Protein AF-A0A399JE30-F1 (afdb_monomer_lite)

InterPro domains:
  IPR054228 Protein of unknown function DUF6953 [PF22266] (21-94)

Secondary structure (DSSP, 8-state):
---------------BTB---HHHHHHHHHHHHHHHTTS-EEHHHHHHHHHHHT-GGGEEE-TTS-EEE-HHHHHHHHHHS-TTPEEETTTTEEEPPPHHHHHHHHHHHHHHHHHHHHHHHHT-----

Sequence (128 aa):
MNDENAEPLSPAEPVPGREDTADDVAAWLVERIQRVTPHAFYAKTAVREVEEDFGEDFIVADRNDHASLRPDVLAAFAELKPAEIRWNTRSKSWWLPTPEQLEAFREADERKASKKRAHVAARGEPTA

Organism: NCBI:txid2676122

Structure (mmCIF, N/CA/C/O backbone):
data_AF-A0A399JE30-F1
#
_entry.id   AF-A0A399JE30-F1
#
loop_
_atom_site.group_PDB
_atom_site.id
_atom_site.type_symbol
_atom_site.label_atom_id
_atom_site.label_alt_id
_atom_site.label_comp_id
_atom_site.label_asym_id
_atom_site.label_entity_id
_atom_site.label_seq_id
_atom_site.pdbx_PDB_ins_code
_atom_site.Cartn_x
_atom_site.Cartn_y
_atom_site.Cartn_z
_atom_site.occupancy
_atom_site.B_iso_or_equiv
_atom_site.auth_seq_id
_atom_site.auth_comp_id
_atom_site.auth_asym_id
_atom_site.auth_atom_id
_atom_site.pdbx_PDB_model_num
ATOM 1 N N . MET A 1 1 ? 7.588 36.216 23.454 1.00 42.44 1 MET A N 1
ATOM 2 C CA . MET A 1 1 ? 6.233 35.818 23.032 1.00 42.44 1 MET A CA 1
ATOM 3 C C . MET A 1 1 ? 6.402 34.555 22.214 1.00 42.44 1 MET A C 1
ATOM 5 O O . MET A 1 1 ? 7.101 34.610 21.214 1.00 42.44 1 MET A O 1
ATOM 9 N N . ASN A 1 2 ? 5.939 33.430 22.754 1.00 44.53 2 ASN A N 1
ATOM 10 C CA . ASN A 1 2 ? 6.200 32.090 22.236 1.00 44.53 2 ASN A CA 1
ATOM 11 C C . ASN A 1 2 ? 5.309 31.750 21.039 1.00 44.53 2 ASN A C 1
ATOM 13 O O . ASN A 1 2 ? 4.137 32.116 21.026 1.00 44.53 2 ASN A O 1
ATOM 17 N N . ASP A 1 3 ? 5.920 30.975 20.146 1.00 41.22 3 ASP A N 1
ATOM 18 C CA . ASP A 1 3 ? 5.340 29.986 19.243 1.00 41.22 3 ASP A CA 1
ATOM 19 C C . ASP A 1 3 ? 4.308 30.457 18.212 1.00 41.22 3 ASP A C 1
ATOM 21 O O . ASP A 1 3 ? 3.096 30.390 18.404 1.00 41.22 3 ASP A O 1
ATOM 25 N N . GLU A 1 4 ? 4.844 30.772 17.029 1.00 54.19 4 GLU A N 1
ATOM 26 C CA . GLU A 1 4 ? 4.341 30.287 15.738 1.00 54.19 4 GLU A CA 1
ATOM 27 C C . GLU A 1 4 ? 4.079 28.769 15.804 1.00 54.19 4 GLU A C 1
ATOM 29 O O . GLU A 1 4 ? 4.856 27.941 15.331 1.00 54.19 4 GLU A O 1
ATOM 34 N N . ASN A 1 5 ? 2.967 28.387 16.429 1.00 47.16 5 ASN A N 1
ATOM 35 C CA . ASN A 1 5 ? 2.407 27.053 16.306 1.00 47.16 5 ASN A CA 1
ATOM 36 C C . ASN A 1 5 ? 1.726 26.990 14.936 1.00 47.16 5 ASN A C 1
ATOM 38 O O . ASN A 1 5 ? 0.527 27.222 14.805 1.00 47.16 5 ASN A O 1
ATOM 42 N N . ALA A 1 6 ? 2.540 26.781 13.899 1.00 49.47 6 ALA A N 1
ATOM 43 C CA . ALA A 1 6 ? 2.052 26.351 12.602 1.00 49.47 6 ALA A CA 1
ATOM 44 C C . ALA A 1 6 ? 1.161 25.130 12.843 1.00 49.47 6 ALA A C 1
ATOM 46 O O . ALA A 1 6 ? 1.612 24.146 13.435 1.00 49.47 6 ALA A O 1
ATOM 47 N N . GLU A 1 7 ? -0.103 25.259 12.447 1.00 48.50 7 GLU A N 1
ATOM 48 C CA . GLU A 1 7 ? -1.128 24.226 12.528 1.00 48.50 7 GLU A CA 1
ATOM 49 C C . GLU A 1 7 ? -0.507 22.858 12.209 1.00 48.50 7 GLU A C 1
ATOM 51 O O . GLU A 1 7 ? 0.061 22.689 11.121 1.00 48.50 7 GLU A O 1
ATOM 56 N N . PRO A 1 8 ? -0.545 21.875 13.129 1.00 44.44 8 PRO A N 1
ATOM 57 C CA . PRO A 1 8 ? -0.183 20.527 12.748 1.00 44.44 8 PRO A CA 1
ATOM 58 C C . PRO A 1 8 ? -1.203 20.119 11.694 1.00 44.44 8 PRO A C 1
ATOM 60 O O . PRO A 1 8 ? -2.391 20.051 11.990 1.00 44.44 8 PRO A O 1
ATOM 63 N N . LEU A 1 9 ? -0.739 19.922 10.459 1.00 42.19 9 LEU A N 1
ATOM 64 C CA . LEU A 1 9 ? -1.518 19.383 9.351 1.00 42.19 9 LEU A CA 1
ATOM 65 C C . LEU A 1 9 ? -2.325 18.194 9.878 1.00 42.19 9 LEU A C 1
ATOM 67 O O . LEU A 1 9 ? -1.756 17.117 10.071 1.00 42.19 9 LEU A O 1
ATOM 71 N N . SER A 1 10 ? -3.615 18.409 10.154 1.00 41.97 10 SER A N 1
ATOM 72 C CA . SER A 1 10 ? -4.527 17.357 10.580 1.00 41.97 10 SER A CA 1
ATOM 73 C C . SER A 1 10 ? -4.403 16.236 9.551 1.00 41.97 10 SER A C 1
ATOM 75 O O . SER A 1 10 ? -4.639 16.480 8.360 1.00 41.97 10 SER A O 1
ATOM 77 N N . PRO A 1 11 ? -3.944 15.033 9.936 1.00 46.31 11 PRO A N 1
ATOM 78 C CA . PRO A 1 11 ? -3.972 13.901 9.032 1.00 46.31 11 PRO A CA 1
ATOM 79 C C . PRO A 1 11 ? -5.447 13.650 8.734 1.00 46.31 11 PRO A C 1
ATOM 81 O O . PRO A 1 11 ? -6.160 13.259 9.643 1.00 46.31 11 PRO A O 1
ATOM 84 N N . ALA A 1 12 ? -5.870 14.002 7.512 1.00 46.66 12 ALA A N 1
ATOM 85 C CA . ALA A 1 12 ? -7.170 13.736 6.896 1.00 46.66 12 ALA A CA 1
ATOM 86 C C . ALA A 1 12 ? -8.200 13.165 7.880 1.00 46.66 12 ALA A C 1
ATOM 88 O O . ALA A 1 12 ? -8.236 11.957 8.082 1.00 46.66 12 ALA A O 1
ATOM 89 N N . GLU A 1 13 ? -8.979 14.039 8.524 1.00 41.69 13 GLU A N 1
ATOM 90 C CA . GLU A 1 13 ? -10.074 13.582 9.376 1.00 41.69 13 GLU A CA 1
ATOM 91 C C . GLU A 1 13 ? -10.992 12.690 8.520 1.00 41.69 13 GLU A C 1
ATOM 93 O O . GLU A 1 13 ? -11.467 13.164 7.477 1.00 41.69 13 GLU A O 1
ATOM 98 N N . PRO A 1 14 ? -11.219 11.417 8.894 1.00 49.81 14 PRO A N 1
ATOM 99 C CA . PRO A 1 14 ? -12.218 10.596 8.227 1.00 49.81 14 PRO A CA 1
ATOM 100 C C . PRO A 1 14 ? -13.557 11.305 8.386 1.00 49.81 14 PRO A C 1
ATOM 102 O O . PRO A 1 14 ? -13.945 11.678 9.489 1.00 49.81 14 PRO A O 1
ATOM 105 N N . VAL A 1 15 ? -14.244 11.567 7.280 1.00 48.31 15 VAL A N 1
ATOM 106 C CA . VAL A 1 15 ? -15.586 12.157 7.290 1.00 48.31 15 VAL A CA 1
ATOM 107 C C . VAL A 1 15 ? -16.576 11.072 7.726 1.00 48.31 15 VAL A C 1
ATOM 109 O O . VAL A 1 15 ? -16.896 10.208 6.911 1.00 48.31 15 VAL A O 1
ATOM 112 N N . PRO A 1 16 ? -17.099 11.079 8.970 1.00 41.41 16 PRO A N 1
ATOM 113 C CA . PRO A 1 16 ? -17.964 10.001 9.424 1.00 41.41 16 PRO A CA 1
ATOM 114 C C . PRO A 1 16 ? -19.345 10.159 8.776 1.00 41.41 16 PRO A C 1
ATOM 116 O O . PRO A 1 16 ? -20.016 11.177 8.962 1.00 41.41 16 PRO A O 1
ATOM 119 N N . GLY A 1 17 ? -19.773 9.156 8.003 1.00 45.19 17 GLY A N 1
ATOM 120 C CA . GLY A 1 17 ? -21.112 9.102 7.401 1.00 45.19 17 GLY A CA 1
ATOM 121 C C . GLY A 1 17 ? -21.171 8.810 5.900 1.00 45.19 17 GLY A C 1
ATOM 122 O O . GLY A 1 17 ? -22.261 8.869 5.328 1.00 45.19 17 GLY A O 1
ATOM 123 N N . ARG A 1 18 ? -20.046 8.499 5.246 1.00 53.34 18 ARG A N 1
ATOM 124 C CA . ARG A 1 18 ? -20.083 7.777 3.968 1.00 53.34 18 ARG A CA 1
ATOM 125 C C . ARG A 1 18 ? -20.239 6.293 4.271 1.00 53.34 18 ARG A C 1
ATOM 127 O O . ARG A 1 18 ? -19.733 5.811 5.271 1.00 53.34 18 ARG A O 1
ATOM 134 N N . GLU A 1 19 ? -20.996 5.580 3.450 1.00 57.75 19 GLU A N 1
ATOM 135 C CA . GLU A 1 19 ? -20.942 4.123 3.463 1.00 57.75 19 GLU A CA 1
ATOM 136 C C . GLU A 1 19 ? -19.545 3.752 2.970 1.00 57.75 19 GLU A C 1
ATOM 138 O O . GLU A 1 19 ? -19.294 3.754 1.764 1.00 57.75 19 GLU A O 1
ATOM 143 N N . ASP A 1 20 ? -18.609 3.565 3.897 1.00 70.56 20 ASP A N 1
ATOM 144 C CA . ASP A 1 20 ? -17.250 3.189 3.552 1.00 70.56 20 ASP A CA 1
ATOM 145 C C . ASP A 1 20 ? -17.318 1.867 2.788 1.00 70.56 20 ASP A C 1
ATOM 147 O O . ASP A 1 20 ? -17.990 0.912 3.183 1.00 70.56 20 ASP A O 1
ATOM 151 N N . THR A 1 21 ? -16.701 1.832 1.614 1.00 85.12 21 THR A N 1
ATOM 152 C CA . THR A 1 21 ? -16.685 0.645 0.758 1.00 85.12 21 THR A CA 1
ATOM 153 C C . THR A 1 21 ? -15.257 0.168 0.593 1.00 85.12 21 THR A C 1
ATOM 155 O O . THR A 1 21 ? -14.301 0.894 0.853 1.00 85.12 21 THR A O 1
ATOM 158 N N . ALA A 1 22 ? -15.093 -1.063 0.107 1.00 86.25 22 ALA A N 1
ATOM 159 C CA . ALA A 1 22 ? -13.768 -1.603 -0.177 1.00 86.25 22 ALA A CA 1
ATOM 160 C C . ALA A 1 22 ? -12.949 -0.724 -1.147 1.00 86.25 22 ALA A C 1
ATOM 162 O O . ALA A 1 22 ? -11.722 -0.722 -1.068 1.00 86.25 22 ALA A O 1
ATOM 163 N N . ASP A 1 23 ? -13.626 0.020 -2.029 1.00 85.25 23 ASP A N 1
ATOM 164 C CA . ASP A 1 23 ? -13.017 0.990 -2.942 1.00 85.25 23 ASP A CA 1
ATOM 165 C C . ASP A 1 23 ? -12.490 2.231 -2.205 1.00 85.25 23 ASP A C 1
ATOM 167 O O . ASP A 1 23 ? -11.366 2.657 -2.456 1.00 85.25 23 ASP A O 1
ATOM 171 N N . ASP A 1 24 ? -13.242 2.743 -1.224 1.00 85.69 24 ASP A N 1
ATOM 172 C CA . ASP A 1 24 ? -12.839 3.901 -0.415 1.00 85.69 24 ASP A CA 1
ATOM 173 C C . ASP A 1 24 ? -11.596 3.578 0.430 1.00 85.69 24 ASP A C 1
ATOM 175 O O . ASP A 1 24 ? -10.577 4.264 0.343 1.00 85.69 24 ASP A O 1
ATOM 179 N N . VAL A 1 25 ? -11.603 2.424 1.112 1.00 88.25 25 VAL A N 1
ATOM 180 C CA . VAL A 1 25 ? -10.436 1.925 1.862 1.00 88.25 25 VAL A CA 1
ATOM 181 C C . VAL A 1 25 ? -9.228 1.725 0.938 1.00 88.25 25 VAL A C 1
ATOM 183 O O . VAL A 1 25 ? -8.086 2.006 1.312 1.00 88.25 25 VAL A O 1
ATOM 186 N N . ALA A 1 26 ? -9.451 1.243 -0.287 1.00 89.31 26 ALA A N 1
ATOM 187 C CA . ALA A 1 26 ? -8.392 1.062 -1.272 1.00 89.31 26 ALA A CA 1
ATOM 188 C C . ALA A 1 26 ? -7.809 2.396 -1.766 1.00 89.31 26 ALA A C 1
ATOM 190 O O . ALA A 1 26 ? -6.582 2.522 -1.858 1.00 89.31 26 ALA A O 1
ATOM 191 N N . ALA A 1 27 ? -8.652 3.389 -2.050 1.00 87.50 27 ALA A N 1
ATOM 192 C CA . ALA A 1 27 ? -8.232 4.738 -2.418 1.00 87.50 27 ALA A CA 1
ATOM 193 C C . ALA A 1 27 ? -7.441 5.396 -1.278 1.00 87.50 27 ALA A C 1
ATOM 195 O O . ALA A 1 27 ? -6.316 5.862 -1.491 1.00 87.50 27 ALA A O 1
ATOM 196 N N . TRP A 1 28 ? -7.963 5.316 -0.053 1.00 89.25 28 TRP A N 1
ATOM 197 C CA . TRP A 1 28 ? -7.284 5.779 1.151 1.00 89.25 28 TRP A CA 1
ATOM 198 C C . TRP A 1 28 ? -5.915 5.110 1.317 1.00 89.25 28 TRP A C 1
ATOM 200 O O . TRP A 1 28 ? -4.921 5.790 1.573 1.00 89.25 28 TRP A O 1
ATOM 210 N N . LEU A 1 29 ? -5.811 3.795 1.085 1.00 88.81 29 LEU A N 1
ATOM 211 C CA . LEU A 1 29 ? -4.550 3.058 1.194 1.00 88.81 29 LEU A CA 1
ATOM 212 C C . LEU A 1 29 ? -3.501 3.573 0.196 1.00 88.81 29 LEU A C 1
ATOM 214 O O . LEU A 1 29 ? -2.329 3.736 0.547 1.00 88.81 29 LEU A O 1
ATOM 218 N N . VAL A 1 30 ? -3.913 3.863 -1.041 1.00 88.06 30 VAL A N 1
ATOM 219 C CA . VAL A 1 30 ? -3.048 4.457 -2.071 1.00 88.06 30 VAL A CA 1
ATOM 220 C C . VAL A 1 30 ? -2.569 5.848 -1.650 1.00 88.06 30 VAL A C 1
ATOM 222 O O . VAL A 1 30 ? -1.372 6.139 -1.738 1.00 88.06 30 VAL A O 1
ATOM 225 N N . GLU A 1 31 ? -3.462 6.711 -1.169 1.00 87.38 31 GLU A N 1
ATOM 226 C CA . GLU A 1 31 ? -3.097 8.040 -0.667 1.00 87.38 31 GLU A CA 1
ATOM 227 C C . GLU A 1 31 ? -2.167 7.960 0.547 1.00 87.38 31 GLU A C 1
ATOM 229 O O . GLU A 1 31 ? -1.175 8.691 0.632 1.00 87.38 31 GLU A O 1
ATOM 234 N N . ARG A 1 32 ? -2.433 7.030 1.467 1.00 86.88 32 ARG A N 1
ATOM 235 C CA . ARG A 1 32 ? -1.637 6.825 2.677 1.00 86.88 32 ARG A CA 1
ATOM 236 C C . ARG A 1 32 ? -0.208 6.417 2.342 1.00 86.88 32 ARG A C 1
ATOM 238 O O . ARG A 1 32 ? 0.730 7.015 2.869 1.00 86.88 32 ARG A O 1
ATOM 245 N N . ILE A 1 33 ? -0.030 5.468 1.419 1.00 86.94 33 ILE A N 1
ATOM 246 C CA . ILE A 1 33 ? 1.293 5.032 0.938 1.00 86.94 33 ILE A CA 1
ATOM 247 C C . ILE A 1 33 ? 2.052 6.202 0.298 1.00 86.94 33 ILE A C 1
ATOM 249 O O . ILE A 1 33 ? 3.243 6.384 0.556 1.00 86.94 33 ILE A O 1
ATOM 253 N N . GLN A 1 34 ? 1.373 7.025 -0.503 1.00 83.75 34 GLN A N 1
ATOM 254 C CA . GLN A 1 34 ? 1.989 8.202 -1.118 1.00 83.75 34 GLN A CA 1
ATOM 255 C C . GLN A 1 34 ? 2.434 9.225 -0.064 1.00 83.75 34 GLN A C 1
ATOM 257 O O . GLN A 1 34 ? 3.548 9.735 -0.155 1.00 83.75 34 GLN A O 1
ATOM 262 N N . ARG A 1 35 ? 1.632 9.462 0.982 1.00 83.50 35 ARG A N 1
ATOM 263 C CA . ARG A 1 35 ? 1.959 10.407 2.065 1.00 83.50 35 ARG A CA 1
ATOM 264 C C . ARG A 1 35 ? 3.161 9.993 2.912 1.00 83.50 35 ARG A C 1
ATOM 266 O O . ARG A 1 35 ? 3.900 10.864 3.355 1.00 83.50 35 ARG A O 1
ATOM 273 N N . VAL A 1 36 ? 3.365 8.696 3.152 1.00 81.94 36 VAL A N 1
ATOM 274 C CA . VAL A 1 36 ? 4.495 8.217 3.977 1.00 81.94 36 VAL A CA 1
ATOM 275 C C . VAL A 1 36 ? 5.810 8.092 3.200 1.00 81.94 36 VAL A C 1
ATOM 277 O O . VAL A 1 36 ? 6.856 7.823 3.795 1.00 81.94 36 VAL A O 1
ATOM 280 N N . THR A 1 37 ? 5.784 8.312 1.883 1.00 69.50 37 THR A N 1
ATOM 281 C CA . THR A 1 37 ? 6.971 8.315 1.016 1.00 69.50 37 THR A CA 1
ATOM 282 C C . THR A 1 37 ? 8.035 9.275 1.564 1.00 69.50 37 THR A C 1
ATOM 284 O O . THR A 1 37 ? 7.700 10.393 1.956 1.00 69.50 37 THR A O 1
ATOM 287 N N . PRO A 1 38 ? 9.324 8.881 1.605 1.00 73.38 38 PRO A N 1
ATOM 288 C CA . PRO A 1 38 ? 9.941 7.680 1.016 1.00 73.38 38 PRO A CA 1
ATOM 289 C C . PRO A 1 38 ? 9.958 6.430 1.919 1.00 73.38 38 PRO A C 1
ATOM 291 O O . PRO A 1 38 ? 10.690 5.479 1.641 1.00 73.38 38 PRO A O 1
ATOM 294 N N . HIS A 1 39 ? 9.194 6.403 3.011 1.00 83.44 39 HIS A N 1
ATOM 295 C CA . HIS A 1 39 ? 9.204 5.283 3.950 1.00 83.44 39 HIS A CA 1
ATOM 296 C C . HIS A 1 39 ? 8.333 4.118 3.473 1.00 83.44 39 HIS A C 1
ATOM 298 O O . HIS A 1 39 ? 7.324 4.290 2.791 1.00 83.44 39 HIS A O 1
ATOM 304 N N . ALA A 1 40 ? 8.723 2.905 3.872 1.00 86.25 40 ALA A N 1
ATOM 305 C CA . ALA A 1 40 ? 7.925 1.715 3.625 1.00 86.25 40 ALA A CA 1
ATOM 306 C C . ALA A 1 40 ? 6.686 1.699 4.534 1.00 86.25 40 ALA A C 1
ATOM 308 O O . ALA A 1 40 ? 6.798 1.780 5.758 1.00 86.25 40 ALA A O 1
ATOM 309 N N . PHE A 1 41 ? 5.517 1.530 3.930 1.00 89.19 41 PHE A N 1
ATOM 310 C CA . PHE A 1 41 ? 4.240 1.375 4.603 1.00 89.19 41 PHE A CA 1
ATOM 311 C C . PHE A 1 41 ? 3.946 -0.103 4.865 1.00 89.19 41 PHE A C 1
ATOM 313 O O . PHE A 1 41 ? 3.778 -0.893 3.937 1.00 89.19 41 PHE A O 1
ATOM 320 N N . TYR A 1 42 ? 3.910 -0.517 6.127 1.00 89.50 42 TYR A N 1
ATOM 321 C CA . TYR A 1 42 ? 3.720 -1.922 6.487 1.00 89.50 42 TYR A CA 1
ATOM 322 C C . TYR A 1 42 ? 2.249 -2.329 6.424 1.00 89.50 42 TYR A C 1
ATOM 324 O O . TYR A 1 42 ? 1.385 -1.611 6.920 1.00 89.50 42 TYR A O 1
ATOM 332 N N . ALA A 1 43 ? 1.968 -3.537 5.928 1.00 87.88 43 ALA A N 1
ATOM 333 C CA . ALA A 1 43 ? 0.606 -4.072 5.909 1.00 87.88 43 ALA A CA 1
ATOM 334 C C . ALA A 1 43 ? -0.020 -4.176 7.301 1.00 87.88 43 ALA A C 1
ATOM 336 O O . ALA A 1 43 ? -1.208 -3.930 7.455 1.00 87.88 43 ALA A O 1
ATOM 337 N N . LYS A 1 44 ? 0.783 -4.459 8.332 1.00 88.56 44 LYS A N 1
ATOM 338 C CA . LYS A 1 44 ? 0.310 -4.456 9.722 1.00 88.56 44 LYS A CA 1
ATOM 339 C C . LYS A 1 44 ? -0.152 -3.065 10.176 1.00 88.56 44 LYS A C 1
ATOM 341 O O . LYS A 1 44 ? -1.123 -2.964 10.913 1.00 88.56 44 LYS A O 1
ATOM 346 N N . THR A 1 45 ? 0.540 -2.011 9.743 1.00 89.56 45 THR A N 1
ATOM 347 C CA . THR A 1 45 ? 0.134 -0.630 10.027 1.00 89.56 45 THR A CA 1
ATOM 348 C C . THR A 1 45 ? -1.152 -0.298 9.287 1.00 89.56 45 THR A C 1
ATOM 350 O O . THR A 1 45 ? -2.061 0.226 9.909 1.00 89.56 45 THR A O 1
ATOM 353 N N . ALA A 1 46 ? -1.255 -0.681 8.011 1.00 88.12 46 ALA A N 1
ATOM 354 C CA . ALA A 1 46 ? -2.471 -0.498 7.223 1.00 88.12 46 ALA A CA 1
ATOM 355 C C . ALA A 1 46 ? -3.692 -1.144 7.884 1.00 88.12 46 ALA A C 1
ATOM 357 O O . ALA A 1 46 ? -4.716 -0.500 8.021 1.00 88.12 46 ALA A O 1
ATOM 358 N N . VAL A 1 47 ? -3.562 -2.396 8.333 1.00 89.56 47 VAL A N 1
ATOM 359 C CA . VAL A 1 47 ? -4.631 -3.117 9.038 1.00 89.56 47 VAL A CA 1
ATOM 360 C C . VAL A 1 47 ? -5.071 -2.366 10.288 1.00 89.56 47 VAL A C 1
ATOM 362 O O . VAL A 1 47 ? -6.263 -2.188 10.483 1.00 89.56 47 VAL A O 1
ATOM 365 N N . ARG A 1 48 ? -4.119 -1.895 11.100 1.00 88.50 48 ARG A N 1
ATOM 366 C CA . ARG A 1 48 ? -4.435 -1.162 12.327 1.00 88.50 48 ARG A CA 1
ATOM 367 C C . ARG A 1 48 ? -5.120 0.172 12.035 1.00 88.50 48 ARG A C 1
ATOM 369 O O . ARG A 1 48 ? -6.131 0.465 12.641 1.00 88.50 48 ARG A O 1
ATOM 376 N N . GLU A 1 49 ? -4.598 0.955 11.094 1.00 88.88 49 GLU A N 1
ATOM 377 C CA . GLU A 1 49 ? -5.216 2.237 10.740 1.00 88.88 49 GLU A CA 1
ATOM 378 C C . GLU A 1 49 ? -6.603 2.042 10.122 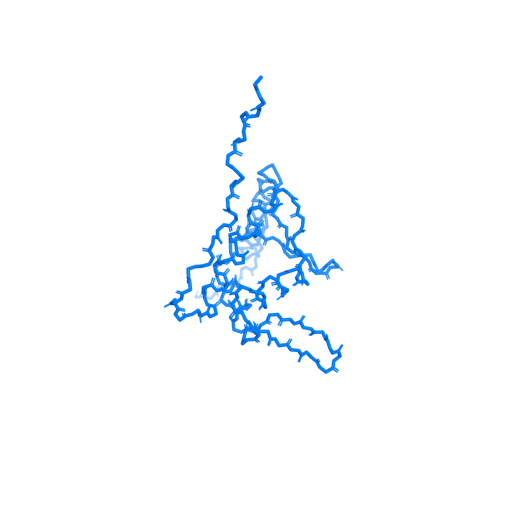1.00 88.88 49 GLU A C 1
ATOM 380 O O . GLU A 1 49 ? -7.513 2.783 10.456 1.00 88.88 49 GLU A O 1
ATOM 385 N N . VAL A 1 50 ? -6.797 1.017 9.286 1.00 87.44 50 VAL A N 1
ATOM 386 C CA . VAL A 1 50 ? -8.119 0.706 8.726 1.00 87.44 50 VAL A CA 1
ATOM 387 C C . VAL A 1 50 ? -9.093 0.254 9.812 1.00 87.44 50 VAL A C 1
ATOM 389 O O . VAL A 1 50 ? -10.240 0.677 9.806 1.00 87.44 50 VAL A O 1
ATOM 392 N N . GLU A 1 51 ? -8.641 -0.556 10.769 1.00 86.38 51 GLU A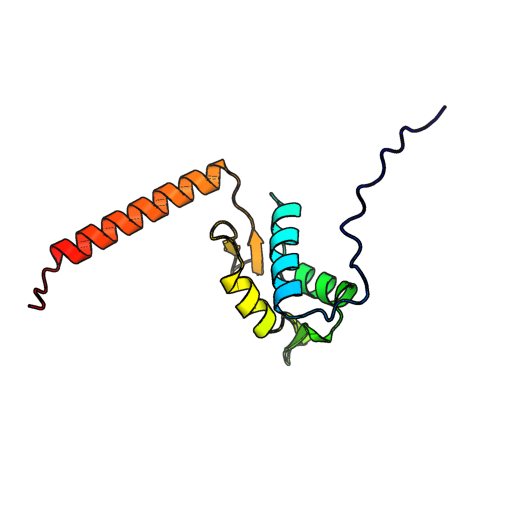 N 1
ATOM 393 C CA . GLU A 1 51 ? -9.440 -0.952 11.932 1.00 86.38 51 GLU A CA 1
ATOM 394 C C . GLU A 1 51 ? -9.832 0.254 12.805 1.00 86.38 51 GLU A C 1
ATOM 396 O O . GLU A 1 51 ? -10.971 0.329 13.256 1.00 86.38 51 GLU A O 1
ATOM 401 N N . GLU A 1 52 ? -8.914 1.203 13.019 1.00 85.12 52 GLU A N 1
ATOM 402 C CA . GLU A 1 52 ? -9.148 2.412 13.822 1.00 85.12 52 GLU A CA 1
ATOM 403 C C . GLU A 1 52 ? -10.051 3.442 13.114 1.00 85.12 52 GLU A C 1
ATOM 405 O O . GLU A 1 52 ? -10.825 4.125 13.782 1.00 85.12 52 GLU A O 1
ATOM 410 N N . ASP A 1 53 ? -9.950 3.560 11.787 1.00 83.75 53 ASP A N 1
ATOM 411 C CA . ASP A 1 53 ? -10.578 4.623 10.986 1.00 83.75 53 ASP A CA 1
ATOM 412 C C . ASP A 1 53 ? -11.900 4.177 10.333 1.00 83.75 53 ASP A C 1
ATOM 414 O O . ASP A 1 53 ? -12.916 4.860 10.448 1.00 83.75 53 ASP A O 1
ATOM 418 N N . PHE A 1 54 ? -11.907 2.989 9.717 1.00 82.75 54 PHE A N 1
ATOM 419 C CA . PHE A 1 54 ? -13.045 2.418 8.980 1.00 82.75 54 PHE A CA 1
ATOM 420 C C . PHE A 1 54 ? -13.758 1.293 9.743 1.00 82.75 54 PHE A C 1
ATOM 422 O O . PHE A 1 54 ? -14.902 0.950 9.442 1.00 82.75 54 PHE A O 1
ATOM 429 N N . GLY A 1 55 ? -13.086 0.693 10.725 1.00 82.81 55 GLY A N 1
ATOM 430 C CA . GLY A 1 55 ? -13.608 -0.406 11.527 1.00 82.81 55 GLY A CA 1
ATOM 431 C C . GLY A 1 55 ? -13.189 -1.799 11.053 1.00 82.81 55 GLY A C 1
ATOM 432 O O . GLY A 1 55 ? -12.612 -2.021 9.986 1.00 82.81 55 GLY A O 1
ATOM 433 N N . GLU A 1 56 ? -13.516 -2.782 11.888 1.00 83.19 56 GLU A N 1
ATOM 434 C CA . GLU A 1 56 ? -13.163 -4.194 11.709 1.00 83.19 56 GLU A CA 1
ATOM 435 C C . GLU A 1 56 ? -13.891 -4.895 10.541 1.00 83.19 56 GLU A C 1
ATOM 437 O O . GLU A 1 56 ? -13.479 -5.984 10.144 1.00 83.19 56 GLU A O 1
ATOM 442 N N . ASP A 1 57 ? -14.902 -4.272 9.914 1.00 84.94 57 ASP A N 1
ATOM 443 C CA . ASP A 1 57 ? -15.631 -4.855 8.767 1.00 84.94 57 ASP A CA 1
ATOM 444 C C . ASP A 1 57 ? -14.724 -5.100 7.548 1.00 84.94 57 ASP A C 1
ATOM 446 O O . ASP A 1 57 ? -14.952 -6.015 6.752 1.00 84.94 57 ASP A O 1
ATOM 450 N N . PHE A 1 58 ? -13.645 -4.320 7.427 1.00 85.12 58 PHE A N 1
ATOM 451 C CA . PHE A 1 58 ? -12.657 -4.420 6.348 1.00 85.12 58 PHE A CA 1
ATOM 452 C C . PHE A 1 58 ? -11.457 -5.302 6.691 1.00 85.12 58 PHE A C 1
ATOM 454 O O . PHE A 1 58 ? -10.548 -5.458 5.865 1.00 85.12 58 PHE A O 1
ATOM 461 N N . ILE A 1 59 ? -11.454 -5.909 7.878 1.00 88.38 59 ILE A N 1
ATOM 462 C CA . ILE A 1 59 ? -10.362 -6.731 8.386 1.00 88.38 59 ILE A CA 1
ATOM 463 C C . ILE A 1 59 ? -10.796 -8.197 8.433 1.00 88.38 59 ILE A C 1
ATOM 465 O O . ILE A 1 59 ? -11.884 -8.559 8.863 1.00 88.38 59 ILE A O 1
ATOM 469 N N . VAL A 1 60 ? -9.911 -9.078 7.980 1.00 86.19 60 VAL A N 1
ATOM 470 C CA . VAL A 1 60 ? -10.050 -10.527 8.104 1.00 86.19 60 VAL A CA 1
ATOM 471 C C . VAL A 1 60 ? -8.950 -11.023 9.017 1.00 86.19 60 VAL A C 1
ATOM 473 O O . VAL A 1 60 ? -7.764 -10.908 8.701 1.00 86.19 60 VAL A O 1
ATOM 476 N N . ALA A 1 61 ? -9.346 -11.617 10.136 1.00 83.56 61 ALA A N 1
ATOM 477 C CA . ALA A 1 61 ? -8.443 -12.409 10.949 1.00 83.56 61 ALA A CA 1
ATOM 478 C C . ALA A 1 61 ? -8.325 -13.821 10.359 1.00 83.56 61 ALA A C 1
ATOM 480 O O . ALA A 1 61 ? -9.322 -14.518 10.156 1.00 83.56 61 ALA A O 1
ATOM 481 N N . ASP A 1 62 ? -7.097 -14.257 10.079 1.00 79.69 62 ASP A N 1
ATOM 482 C CA . ASP A 1 62 ? -6.833 -15.672 9.820 1.00 79.69 62 ASP A CA 1
ATOM 483 C C . ASP A 1 62 ? -6.858 -16.485 11.131 1.00 79.69 62 ASP A C 1
ATOM 485 O O . ASP A 1 62 ? -6.735 -15.939 12.229 1.00 79.69 62 ASP A O 1
ATOM 489 N N . ARG A 1 63 ? -6.941 -17.819 11.029 1.00 74.12 63 ARG A N 1
ATOM 490 C CA . ARG A 1 63 ? -6.889 -18.746 12.178 1.00 74.12 63 ARG A CA 1
ATOM 491 C C . ARG A 1 63 ? -5.643 -18.5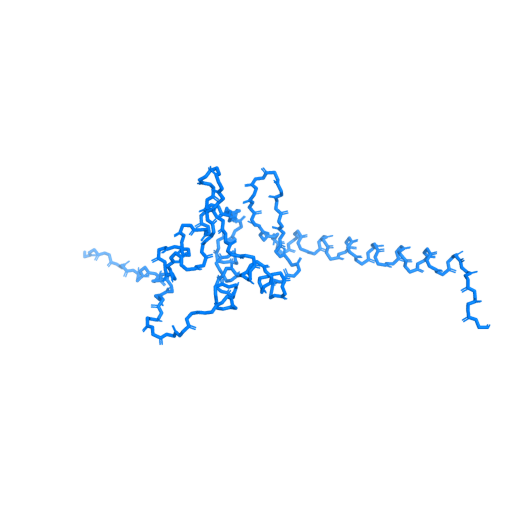97 13.058 1.00 74.12 63 ARG A C 1
ATOM 493 O O . ARG A 1 63 ? -5.657 -19.073 14.188 1.00 74.12 63 ARG A O 1
ATOM 500 N N . ASN A 1 64 ? -4.579 -17.972 12.556 1.00 74.38 64 ASN A N 1
ATOM 501 C CA . ASN A 1 64 ? -3.364 -17.671 13.314 1.00 74.38 64 ASN A CA 1
ATOM 502 C C . ASN A 1 64 ? -3.372 -16.275 13.981 1.00 74.38 64 ASN A C 1
ATOM 504 O O . ASN A 1 64 ? -2.300 -15.751 14.276 1.00 74.38 64 ASN A O 1
ATOM 508 N N . ASP A 1 65 ? -4.540 -15.645 14.152 1.00 70.44 65 ASP A N 1
ATOM 509 C CA . ASP A 1 65 ? -4.694 -14.286 14.712 1.00 70.44 65 ASP A CA 1
ATOM 510 C C . ASP A 1 65 ? -3.967 -13.199 13.889 1.00 70.44 65 ASP A C 1
ATOM 512 O O . ASP A 1 65 ? -3.665 -12.096 14.337 1.00 70.44 65 ASP A O 1
ATOM 516 N N . HIS A 1 66 ? -3.649 -13.509 12.632 1.00 78.38 66 HIS A N 1
ATOM 517 C CA . HIS A 1 66 ? -3.069 -12.541 11.715 1.00 78.38 66 HIS A CA 1
ATOM 518 C C . HIS A 1 66 ? -4.189 -11.765 11.033 1.00 78.38 66 HIS A C 1
ATOM 520 O O . HIS A 1 66 ? -4.754 -12.225 10.039 1.00 78.38 66 HIS A O 1
ATOM 526 N N . ALA A 1 67 ? -4.470 -10.574 11.555 1.00 84.44 67 ALA A N 1
ATOM 527 C CA . ALA A 1 67 ? -5.339 -9.602 10.913 1.00 84.44 67 ALA A CA 1
ATOM 528 C C . ALA A 1 67 ? -4.728 -9.125 9.582 1.00 84.44 67 ALA A C 1
ATOM 530 O O . ALA A 1 67 ? -3.537 -8.809 9.484 1.00 84.44 67 ALA A O 1
ATOM 531 N N . SER A 1 68 ? -5.538 -9.140 8.532 1.00 86.75 68 SER A N 1
ATOM 532 C CA . SER A 1 68 ? -5.196 -8.725 7.171 1.00 86.75 68 SER A CA 1
ATOM 533 C C . SER A 1 68 ? -6.373 -7.973 6.563 1.00 86.75 68 SER A C 1
ATOM 535 O O . SER A 1 68 ? -7.510 -8.180 6.965 1.00 86.75 68 SER A O 1
ATOM 537 N N . LEU A 1 69 ? -6.120 -7.114 5.577 1.00 87.25 69 LEU A N 1
ATOM 538 C CA . LEU A 1 69 ? -7.201 -6.446 4.852 1.00 87.25 69 LEU A CA 1
ATOM 539 C C . LEU A 1 69 ? -8.053 -7.473 4.100 1.00 87.25 69 LEU A C 1
ATOM 541 O O . LEU A 1 69 ? -7.532 -8.480 3.602 1.00 87.25 69 LEU A O 1
ATOM 545 N N . ARG A 1 70 ? -9.352 -7.195 3.986 1.00 89.25 70 ARG A N 1
ATOM 546 C CA . ARG A 1 70 ? -10.280 -8.013 3.208 1.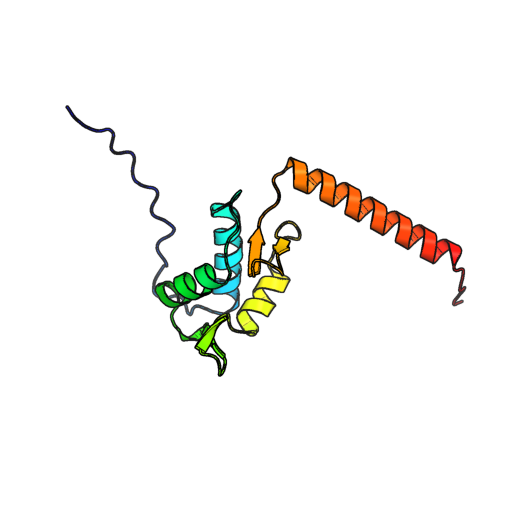00 89.25 70 ARG A CA 1
ATOM 547 C C . ARG A 1 70 ? -9.795 -8.212 1.772 1.00 89.25 70 ARG A C 1
ATOM 549 O O . ARG A 1 70 ? -9.222 -7.298 1.173 1.00 89.25 70 ARG A O 1
ATOM 556 N N . PRO A 1 71 ? -10.068 -9.386 1.181 1.00 87.81 71 PRO A N 1
ATOM 557 C CA . PRO A 1 71 ? -9.709 -9.651 -0.206 1.00 87.81 71 PRO A CA 1
ATOM 558 C C . PRO A 1 71 ? -10.378 -8.668 -1.178 1.00 87.81 71 PRO A C 1
ATOM 560 O O . PRO A 1 71 ? -9.738 -8.302 -2.157 1.00 87.81 71 PRO A O 1
ATOM 563 N N . ASP A 1 72 ? -11.596 -8.191 -0.891 1.00 89.12 72 ASP A N 1
ATOM 564 C CA . ASP A 1 72 ? -12.274 -7.150 -1.682 1.00 89.12 72 ASP A CA 1
ATOM 565 C C . ASP A 1 72 ? -11.474 -5.839 -1.721 1.00 89.12 72 ASP A C 1
ATOM 567 O O . ASP A 1 72 ? -11.242 -5.287 -2.793 1.00 89.12 72 ASP A O 1
ATOM 571 N N . VAL A 1 73 ? -10.977 -5.382 -0.565 1.00 89.88 73 VAL A N 1
ATOM 572 C CA . VAL A 1 73 ? -10.138 -4.175 -0.455 1.00 89.88 73 VAL A CA 1
ATOM 573 C C . VAL A 1 73 ? -8.836 -4.371 -1.219 1.00 89.88 73 VAL A C 1
ATOM 575 O O . VAL A 1 73 ? -8.402 -3.494 -1.955 1.00 89.88 73 VAL A O 1
ATOM 578 N N . LEU A 1 74 ? -8.203 -5.539 -1.081 1.00 88.06 74 LEU A N 1
ATOM 579 C CA . LEU A 1 74 ? -6.969 -5.850 -1.802 1.00 88.06 74 LEU A CA 1
ATOM 580 C C . LEU A 1 74 ? -7.183 -5.930 -3.318 1.00 88.06 74 LEU A C 1
ATOM 582 O O . LEU A 1 74 ? -6.274 -5.573 -4.068 1.00 88.06 74 LEU A O 1
ATOM 586 N N . ALA A 1 75 ? -8.351 -6.395 -3.766 1.00 88.69 75 ALA A N 1
ATOM 587 C CA . ALA A 1 75 ? -8.724 -6.431 -5.174 1.00 88.69 75 ALA A CA 1
ATOM 588 C C . ALA A 1 75 ? -8.940 -5.015 -5.723 1.00 88.69 75 ALA A C 1
ATOM 590 O O . ALA A 1 75 ? -8.299 -4.660 -6.712 1.00 88.69 75 ALA A O 1
ATOM 591 N N . ALA A 1 76 ? -9.737 -4.188 -5.039 1.00 89.69 76 ALA A N 1
ATOM 592 C CA . ALA A 1 76 ? -9.936 -2.783 -5.395 1.00 89.69 76 ALA A CA 1
ATOM 593 C C . ALA A 1 76 ? -8.605 -2.012 -5.383 1.00 89.69 76 ALA A C 1
ATOM 595 O O . ALA A 1 76 ? -8.255 -1.326 -6.340 1.00 89.69 76 ALA A O 1
ATOM 596 N N . PHE A 1 77 ? -7.773 -2.227 -4.363 1.00 87.69 77 PHE A N 1
ATOM 597 C CA . PHE A 1 77 ? -6.433 -1.651 -4.285 1.00 87.69 77 PHE A CA 1
ATOM 598 C C . PHE A 1 77 ? -5.535 -2.112 -5.431 1.00 87.69 77 PHE A C 1
ATOM 600 O O . PHE A 1 77 ? -4.752 -1.327 -5.955 1.00 87.69 77 PHE A O 1
ATOM 607 N N . ALA A 1 78 ? -5.602 -3.379 -5.840 1.00 86.19 78 ALA A N 1
ATOM 608 C CA . ALA A 1 78 ? -4.808 -3.865 -6.962 1.00 86.19 78 ALA A CA 1
ATOM 609 C C . ALA A 1 78 ? -5.196 -3.202 -8.294 1.00 86.19 78 ALA A C 1
ATOM 611 O O . ALA A 1 78 ? -4.320 -3.082 -9.153 1.00 86.19 78 ALA A O 1
ATOM 612 N N . GLU A 1 79 ? -6.453 -2.778 -8.439 1.00 85.75 79 GLU A N 1
ATOM 613 C CA . GLU A 1 79 ? -6.975 -2.060 -9.604 1.00 85.75 79 GLU A CA 1
ATOM 614 C C . GLU A 1 79 ? -6.661 -0.555 -9.552 1.00 85.75 79 GLU A C 1
ATOM 616 O O . GLU A 1 79 ? -6.222 0.014 -10.551 1.00 85.75 79 GLU A O 1
ATOM 621 N N . LEU A 1 80 ? -6.797 0.069 -8.377 1.00 85.62 80 LEU A N 1
ATOM 622 C CA . LEU A 1 80 ? -6.552 1.500 -8.165 1.00 85.62 80 LEU A CA 1
ATOM 623 C C . LEU A 1 80 ? -5.073 1.863 -8.013 1.00 85.62 80 LEU A C 1
ATOM 625 O O . LEU A 1 80 ? -4.686 3.005 -8.279 1.00 85.62 80 LEU A O 1
ATOM 629 N N . LYS A 1 81 ? -4.226 0.936 -7.546 1.00 84.50 81 LYS A N 1
ATOM 630 C CA . LYS A 1 81 ? -2.836 1.278 -7.233 1.00 84.50 81 LYS A CA 1
ATOM 631 C C . LYS A 1 81 ? -2.103 1.752 -8.496 1.00 84.50 81 LYS A C 1
ATOM 633 O O . LYS A 1 81 ? -2.089 1.056 -9.517 1.00 84.50 81 LYS A O 1
ATOM 638 N N . PRO A 1 82 ? -1.381 2.880 -8.426 1.00 79.00 82 PRO A N 1
ATOM 639 C CA . PRO A 1 82 ? -0.469 3.250 -9.492 1.00 79.00 82 PRO A CA 1
ATOM 640 C C . PRO A 1 82 ? 0.644 2.201 -9.612 1.00 79.00 82 PRO A C 1
ATOM 642 O O . PRO A 1 82 ? 1.109 1.635 -8.617 1.00 79.00 82 PRO A O 1
ATOM 645 N N . ALA A 1 83 ? 1.125 1.973 -10.839 1.00 76.44 83 ALA A N 1
ATOM 646 C CA . ALA A 1 83 ? 2.212 1.029 -11.146 1.00 76.44 83 ALA A CA 1
ATOM 647 C C . ALA A 1 83 ? 3.534 1.336 -10.405 1.00 76.44 83 ALA A C 1
ATOM 649 O O . ALA A 1 83 ? 4.463 0.524 -10.380 1.00 76.44 83 ALA A O 1
ATOM 650 N N . GLU A 1 84 ? 3.604 2.521 -9.809 1.00 81.88 84 GLU A N 1
ATOM 651 C CA . GLU A 1 84 ? 4.700 3.048 -9.012 1.00 81.88 84 GLU A CA 1
ATOM 652 C C . GLU A 1 84 ? 4.761 2.370 -7.640 1.00 81.88 84 GLU A C 1
ATOM 654 O O . GLU A 1 84 ? 5.851 2.044 -7.181 1.00 81.88 84 GLU A O 1
ATOM 659 N N . ILE A 1 85 ? 3.617 2.062 -7.013 1.00 86.00 85 ILE A N 1
ATOM 660 C CA . ILE A 1 85 ? 3.594 1.405 -5.702 1.00 86.00 85 ILE A CA 1
ATOM 661 C C . ILE A 1 85 ? 4.093 -0.033 -5.839 1.00 86.00 85 ILE A C 1
ATOM 663 O O . ILE A 1 85 ? 3.485 -0.895 -6.486 1.00 86.00 85 ILE A O 1
ATOM 667 N N . ARG A 1 86 ? 5.204 -0.321 -5.163 1.00 85.25 86 ARG A N 1
ATOM 668 C CA . ARG A 1 86 ? 5.815 -1.646 -5.141 1.00 85.25 86 ARG A CA 1
ATOM 669 C C . ARG A 1 86 ? 5.486 -2.360 -3.844 1.00 85.25 86 ARG A C 1
ATOM 671 O O . ARG A 1 86 ? 5.517 -1.790 -2.761 1.00 85.25 86 ARG A O 1
ATOM 678 N N . TRP A 1 87 ? 5.208 -3.652 -3.969 1.00 88.38 87 TRP A N 1
ATOM 679 C CA . TRP A 1 87 ? 5.034 -4.546 -2.832 1.00 88.38 87 TRP A CA 1
ATOM 680 C C . TRP A 1 87 ? 6.343 -5.268 -2.522 1.00 88.38 87 TRP A C 1
ATOM 682 O O . TRP A 1 87 ? 6.958 -5.870 -3.405 1.00 88.38 87 TRP A O 1
ATOM 692 N N . ASN A 1 88 ? 6.758 -5.228 -1.261 1.00 87.44 88 ASN A N 1
ATOM 693 C CA . ASN A 1 88 ? 7.878 -5.986 -0.733 1.00 87.44 88 ASN A CA 1
ATOM 694 C C . ASN A 1 88 ? 7.350 -7.226 -0.003 1.00 87.44 88 ASN A C 1
ATOM 696 O O . ASN A 1 88 ? 6.841 -7.143 1.113 1.00 87.44 88 ASN A O 1
ATOM 700 N N . THR A 1 89 ? 7.509 -8.397 -0.619 1.00 84.81 89 THR A N 1
ATOM 701 C CA . THR A 1 89 ? 7.061 -9.681 -0.059 1.00 84.81 89 THR A CA 1
ATOM 702 C C . THR A 1 89 ? 7.822 -10.094 1.199 1.00 84.81 89 THR A C 1
ATOM 704 O O . THR A 1 89 ? 7.256 -10.789 2.040 1.00 84.81 89 THR A O 1
ATOM 707 N N . ARG A 1 90 ? 9.082 -9.665 1.358 1.00 86.00 90 ARG A N 1
ATOM 708 C CA . ARG A 1 90 ? 9.920 -10.011 2.515 1.00 86.00 90 ARG A CA 1
ATOM 709 C C . ARG A 1 90 ? 9.488 -9.258 3.767 1.00 86.00 90 ARG A C 1
ATOM 711 O O . ARG A 1 90 ? 9.380 -9.861 4.828 1.00 86.00 90 ARG A O 1
ATOM 718 N N . SER A 1 91 ? 9.242 -7.960 3.629 1.00 82.81 91 SER A N 1
ATOM 719 C CA . SER A 1 91 ? 8.850 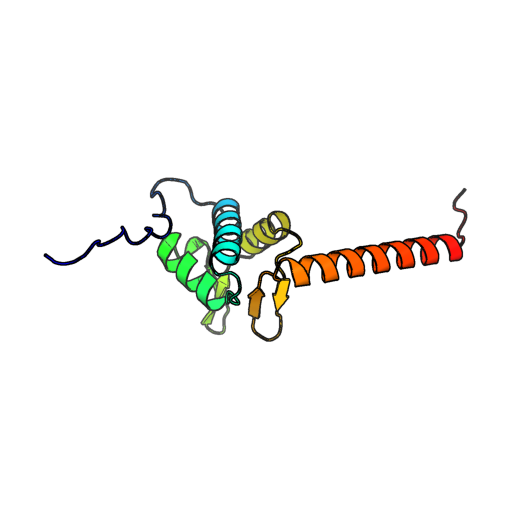-7.089 4.746 1.00 82.81 91 SER A CA 1
ATOM 720 C C . SER A 1 91 ? 7.335 -6.931 4.888 1.00 82.81 91 SER A C 1
ATOM 722 O O . SER A 1 91 ? 6.883 -6.295 5.836 1.00 82.81 91 SER A O 1
ATOM 724 N N . LYS A 1 92 ? 6.554 -7.492 3.954 1.00 86.31 92 LYS A N 1
ATOM 725 C CA . LYS A 1 92 ? 5.105 -7.276 3.823 1.00 86.31 92 LYS A CA 1
ATOM 726 C C . LYS A 1 92 ? 4.740 -5.790 3.887 1.00 86.31 92 LYS A C 1
ATOM 728 O O . LYS A 1 92 ? 3.890 -5.373 4.676 1.00 86.31 92 LYS A O 1
ATOM 733 N N . SER A 1 93 ? 5.434 -4.991 3.085 1.00 89.31 93 SER A N 1
ATOM 734 C CA . SER A 1 93 ? 5.263 -3.542 3.049 1.00 89.31 93 SER A CA 1
ATOM 735 C C . SER A 1 93 ? 5.141 -3.019 1.626 1.00 89.31 93 SER A C 1
ATOM 737 O O . SER A 1 93 ? 5.753 -3.542 0.692 1.00 89.31 93 SER A O 1
ATOM 739 N N . TRP A 1 94 ? 4.350 -1.969 1.463 1.00 89.81 94 TRP A N 1
ATOM 740 C CA . TRP A 1 94 ? 4.332 -1.151 0.264 1.00 89.81 94 TRP A CA 1
ATOM 741 C C . TRP A 1 94 ? 5.383 -0.063 0.368 1.00 89.81 94 TRP A C 1
ATOM 743 O O . TRP A 1 94 ? 5.679 0.439 1.446 1.00 89.81 94 TRP A O 1
ATOM 753 N N . TRP A 1 95 ? 5.968 0.299 -0.757 1.00 85.81 95 TRP A N 1
ATOM 754 C CA . TRP A 1 95 ? 6.904 1.405 -0.825 1.00 85.81 95 TRP A CA 1
ATOM 755 C C . TRP A 1 95 ? 6.757 2.081 -2.175 1.00 85.81 95 TRP A C 1
ATOM 757 O O . TRP A 1 95 ? 6.542 1.421 -3.199 1.00 85.81 95 TRP A O 1
ATOM 767 N N . LEU A 1 96 ? 6.845 3.405 -2.155 1.00 86.19 96 LEU A N 1
ATOM 768 C CA . LEU A 1 96 ? 6.904 4.196 -3.366 1.00 86.19 96 LEU A CA 1
ATOM 769 C C . LEU A 1 96 ? 8.385 4.422 -3.706 1.00 86.19 96 LEU A C 1
ATOM 771 O O . LEU A 1 96 ? 9.139 4.907 -2.856 1.00 86.19 96 LEU A O 1
ATOM 775 N N . PRO A 1 97 ? 8.839 4.045 -4.909 1.00 81.88 97 PRO A N 1
ATOM 776 C CA . PRO A 1 97 ? 10.155 4.426 -5.378 1.00 81.88 97 PRO A CA 1
ATOM 777 C C . PRO A 1 97 ? 10.230 5.951 -5.506 1.00 81.88 97 PRO A C 1
ATOM 779 O O . PRO A 1 97 ? 9.256 6.604 -5.873 1.00 81.88 97 PRO A O 1
ATOM 782 N N . THR A 1 98 ? 11.395 6.525 -5.207 1.00 81.31 98 THR A N 1
ATOM 783 C CA . THR A 1 98 ? 11.658 7.945 -5.480 1.00 81.31 98 THR A CA 1
ATOM 784 C C . THR A 1 98 ? 11.532 8.223 -6.983 1.00 81.31 98 THR A C 1
ATOM 786 O O . THR A 1 98 ? 11.666 7.286 -7.771 1.00 81.31 98 THR A O 1
ATOM 789 N N . PRO A 1 99 ? 11.320 9.479 -7.419 1.00 77.81 99 PRO A N 1
ATOM 790 C CA . PRO A 1 99 ? 11.240 9.810 -8.846 1.00 77.81 99 PRO A CA 1
ATOM 791 C C . PRO A 1 99 ? 12.434 9.271 -9.655 1.00 77.81 99 PRO A C 1
ATOM 793 O O . PRO A 1 99 ? 12.234 8.656 -10.696 1.00 77.81 99 PRO A O 1
ATOM 796 N N . GLU A 1 100 ? 13.649 9.358 -9.108 1.00 78.50 100 GLU A N 1
ATOM 797 C CA . GLU A 1 100 ? 14.857 8.794 -9.728 1.00 78.50 100 GLU A CA 1
ATOM 798 C C . GLU A 1 100 ? 14.780 7.262 -9.892 1.00 78.50 100 GLU A C 1
ATOM 800 O O . GLU A 1 100 ? 15.131 6.703 -10.931 1.00 78.50 100 GLU A O 1
ATOM 805 N N . GLN A 1 101 ? 14.270 6.556 -8.878 1.00 79.12 101 GLN A N 1
ATOM 806 C CA . GLN A 1 101 ? 14.063 5.108 -8.949 1.00 79.12 101 GLN A CA 1
ATOM 807 C C . GLN A 1 101 ? 12.921 4.754 -9.913 1.00 79.12 101 GLN A C 1
ATOM 809 O O . GLN A 1 101 ? 13.001 3.754 -10.624 1.00 79.12 101 GLN A O 1
ATOM 814 N N . LEU A 1 102 ? 11.862 5.565 -9.960 1.00 79.19 102 LEU A N 1
ATOM 815 C CA . LEU A 1 102 ? 10.726 5.384 -10.856 1.00 79.19 102 LEU A CA 1
ATOM 816 C C . LEU A 1 102 ? 11.141 5.494 -12.324 1.00 79.19 102 LEU A C 1
ATOM 818 O O . LEU A 1 102 ? 10.726 4.653 -13.122 1.00 79.19 102 LEU A O 1
ATOM 822 N N . GLU A 1 103 ? 11.960 6.486 -12.673 1.00 77.94 103 GLU A N 1
ATOM 823 C CA . GLU A 1 103 ? 12.523 6.636 -14.019 1.00 77.94 103 GLU A CA 1
ATOM 824 C C . GLU A 1 103 ? 13.319 5.388 -14.415 1.00 77.94 103 GLU A C 1
ATOM 826 O O . GLU A 1 103 ? 13.010 4.761 -15.432 1.00 77.94 103 GLU A O 1
ATOM 831 N N . ALA A 1 104 ? 14.217 4.922 -13.542 1.00 76.62 104 ALA A N 1
ATOM 832 C CA . ALA A 1 104 ? 14.974 3.694 -13.774 1.00 76.62 104 ALA A CA 1
ATOM 833 C C . ALA A 1 104 ? 14.064 2.459 -13.962 1.00 76.62 104 ALA A C 1
ATOM 835 O O . ALA A 1 104 ? 14.355 1.567 -14.767 1.00 76.62 104 ALA A O 1
ATOM 836 N N . PHE A 1 105 ? 12.938 2.387 -13.241 1.00 74.62 105 PHE A N 1
ATOM 837 C CA . PHE A 1 105 ? 11.960 1.312 -13.417 1.00 74.62 105 PHE A CA 1
ATOM 838 C C . PHE A 1 105 ? 11.171 1.422 -14.720 1.00 74.62 105 PHE A C 1
ATOM 840 O O . PHE A 1 105 ? 10.912 0.381 -15.328 1.00 74.62 105 PHE A O 1
ATOM 847 N N . ARG A 1 106 ? 10.793 2.632 -15.152 1.00 75.38 106 ARG A N 1
ATOM 848 C CA . ARG A 1 106 ? 10.118 2.860 -16.439 1.00 75.38 106 ARG A CA 1
ATOM 849 C C . ARG A 1 106 ? 11.017 2.427 -17.591 1.00 75.38 106 ARG A C 1
ATOM 851 O O . ARG A 1 106 ? 10.600 1.586 -18.381 1.00 75.38 106 ARG A O 1
ATOM 858 N N . GLU A 1 107 ? 12.280 2.849 -17.593 1.00 75.19 107 GLU A N 1
ATOM 859 C CA . GLU A 1 107 ? 13.260 2.416 -18.596 1.00 75.19 107 GLU A CA 1
ATOM 860 C C . GLU A 1 107 ? 13.444 0.889 -18.605 1.00 75.19 107 GLU A C 1
ATOM 862 O O . GLU A 1 107 ? 13.535 0.252 -19.660 1.00 75.19 107 GLU A O 1
ATOM 867 N N . ALA A 1 108 ? 13.475 0.261 -17.425 1.00 75.25 108 ALA A N 1
ATOM 868 C CA . ALA A 1 108 ? 13.570 -1.190 -17.315 1.00 75.25 108 ALA A CA 1
ATOM 869 C C . ALA A 1 108 ? 12.318 -1.911 -17.848 1.00 75.25 108 ALA A C 1
ATOM 871 O O . ALA A 1 108 ? 12.449 -2.975 -18.467 1.00 75.25 108 ALA A O 1
ATOM 872 N N . ASP A 1 109 ? 11.122 -1.366 -17.616 1.00 74.69 109 ASP A N 1
ATOM 873 C CA . ASP A 1 109 ? 9.865 -1.902 -18.141 1.00 74.69 109 ASP A CA 1
ATOM 874 C C . ASP A 1 109 ? 9.793 -1.754 -19.665 1.00 74.69 109 ASP A C 1
ATOM 876 O O . ASP A 1 109 ? 9.569 -2.742 -20.365 1.00 74.69 109 ASP A O 1
ATOM 880 N N 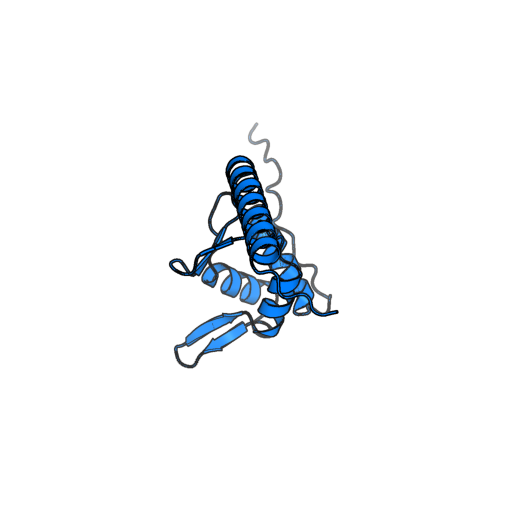. GLU A 1 110 ? 10.146 -0.585 -20.202 1.00 71.69 110 GLU A N 1
ATOM 881 C CA . GLU A 1 110 ? 10.239 -0.333 -21.644 1.00 71.69 110 GLU A CA 1
ATOM 882 C C . GLU A 1 110 ? 11.266 -1.248 -22.324 1.00 71.69 110 GLU A C 1
ATOM 884 O O . GLU A 1 110 ? 11.018 -1.806 -23.403 1.00 71.69 110 GLU A O 1
ATOM 889 N N . ARG A 1 111 ? 12.405 -1.496 -21.669 1.00 73.62 111 ARG A N 1
ATOM 890 C CA . ARG A 1 111 ? 13.417 -2.447 -22.143 1.00 73.62 111 ARG A CA 1
ATOM 891 C C . ARG A 1 111 ? 12.882 -3.878 -22.161 1.00 73.62 111 ARG A C 1
ATOM 893 O O . ARG A 1 111 ? 13.154 -4.626 -23.107 1.00 73.62 111 ARG A O 1
ATOM 900 N N . LYS A 1 112 ? 12.110 -4.281 -21.148 1.00 69.06 112 LYS A N 1
ATOM 901 C CA . LYS A 1 112 ? 11.445 -5.594 -21.114 1.00 69.06 112 LYS A CA 1
ATOM 902 C C . LYS A 1 112 ? 10.347 -5.698 -22.172 1.00 69.06 112 LYS A C 1
ATOM 904 O O . LYS A 1 112 ? 10.291 -6.718 -22.861 1.00 69.06 112 LYS A O 1
ATOM 909 N N . ALA A 1 113 ? 9.529 -4.665 -22.350 1.00 71.12 113 ALA A N 1
ATOM 910 C CA . ALA A 1 113 ? 8.486 -4.598 -23.367 1.00 71.12 113 ALA A CA 1
ATOM 911 C C . ALA A 1 113 ? 9.084 -4.702 -24.777 1.00 71.12 113 ALA A C 1
ATOM 913 O O . ALA A 1 113 ? 8.620 -5.504 -25.591 1.00 71.12 113 ALA A O 1
ATOM 914 N N . SER A 1 114 ? 10.185 -3.994 -25.033 1.00 70.81 114 SER A N 1
ATOM 915 C CA . SER A 1 114 ? 10.930 -4.064 -26.294 1.00 70.81 114 SER A CA 1
ATOM 916 C C . SER A 1 114 ? 11.519 -5.454 -26.536 1.00 70.81 114 SER A C 1
ATOM 918 O O . SER A 1 114 ? 11.360 -6.015 -27.620 1.00 70.81 114 SER A O 1
ATOM 920 N N . LYS A 1 115 ? 12.123 -6.076 -25.515 1.00 71.88 115 LYS A N 1
ATOM 921 C CA . LYS A 1 115 ? 12.646 -7.448 -25.616 1.00 71.88 115 LYS A CA 1
ATOM 922 C C . LYS A 1 115 ? 11.536 -8.473 -25.863 1.00 71.88 115 LYS A C 1
ATOM 924 O O . LYS A 1 115 ? 11.735 -9.402 -26.642 1.00 71.88 115 LYS A O 1
ATOM 929 N N . LYS A 1 116 ? 10.364 -8.302 -25.243 1.00 65.38 116 LYS A N 1
ATOM 930 C CA . LYS A 1 116 ? 9.189 -9.154 -25.472 1.00 65.38 116 LYS A CA 1
ATOM 931 C C . LYS A 1 116 ? 8.668 -8.999 -26.901 1.00 65.38 116 LYS A C 1
ATOM 933 O O . LYS A 1 116 ? 8.437 -10.008 -27.557 1.00 65.38 116 LYS A O 1
ATOM 938 N N . ARG A 1 117 ? 8.554 -7.766 -27.408 1.00 64.25 117 ARG A N 1
ATOM 939 C CA . ARG A 1 117 ? 8.173 -7.486 -28.804 1.00 64.25 117 ARG A CA 1
ATOM 940 C C . ARG A 1 117 ? 9.149 -8.116 -29.796 1.00 64.25 117 ARG A C 1
ATOM 942 O O . ARG A 1 117 ? 8.711 -8.784 -30.725 1.00 64.25 117 ARG A O 1
ATOM 949 N N . ALA A 1 118 ? 10.453 -7.989 -29.553 1.00 70.00 118 ALA A N 1
ATOM 950 C CA . ALA A 1 118 ? 11.480 -8.621 -30.376 1.00 70.00 118 ALA A CA 1
ATOM 951 C C . ALA A 1 118 ? 11.416 -10.158 -30.319 1.00 70.00 118 ALA A C 1
ATOM 953 O O . ALA A 1 118 ? 11.557 -10.812 -31.345 1.00 70.00 118 ALA A O 1
ATOM 954 N N . HIS A 1 119 ? 11.156 -10.745 -29.146 1.00 68.50 119 HIS A N 1
ATOM 955 C CA . HIS A 1 119 ? 10.998 -12.195 -29.000 1.00 68.50 119 HIS A CA 1
ATOM 956 C C . HIS A 1 119 ? 9.748 -12.732 -29.713 1.00 68.50 119 HIS A C 1
ATOM 958 O O . HIS A 1 119 ? 9.817 -13.785 -30.338 1.00 68.50 119 HIS A O 1
ATOM 964 N N . VAL A 1 120 ? 8.623 -12.010 -29.648 1.00 66.25 120 VAL A N 1
ATOM 965 C CA . VAL A 1 120 ? 7.388 -12.353 -30.375 1.00 66.25 120 VAL A CA 1
ATOM 966 C C . VAL A 1 120 ? 7.602 -12.234 -31.885 1.00 66.25 120 VAL A C 1
ATOM 968 O O . VAL A 1 120 ? 7.254 -13.154 -32.615 1.00 66.25 120 VAL A O 1
ATOM 971 N N . ALA A 1 121 ? 8.251 -11.162 -32.352 1.00 66.81 121 ALA A N 1
ATOM 972 C CA . ALA A 1 121 ? 8.578 -10.984 -33.767 1.00 66.81 121 ALA A CA 1
ATOM 973 C C . ALA A 1 121 ? 9.556 -12.055 -34.289 1.00 66.81 121 ALA A C 1
ATOM 975 O O . ALA A 1 121 ? 9.401 -12.540 -35.405 1.00 66.81 121 ALA A O 1
ATOM 976 N N . ALA A 1 122 ? 10.531 -12.468 -33.474 1.00 63.81 122 ALA A N 1
ATOM 977 C CA . ALA A 1 122 ? 11.496 -13.510 -33.826 1.00 63.81 122 ALA A CA 1
ATOM 978 C C . ALA A 1 122 ? 10.917 -14.936 -33.778 1.00 63.81 122 ALA A C 1
ATOM 980 O O . ALA A 1 122 ? 11.526 -15.850 -34.328 1.00 63.81 122 ALA A O 1
ATOM 981 N N . ARG A 1 123 ? 9.771 -15.146 -33.113 1.00 59.91 123 ARG A N 1
ATOM 982 C CA . ARG A 1 123 ? 9.127 -16.462 -32.995 1.00 59.91 123 ARG A CA 1
ATOM 983 C C . ARG A 1 123 ? 8.175 -16.823 -34.127 1.00 59.91 123 ARG A C 1
ATOM 985 O O . ARG A 1 123 ? 7.781 -17.978 -34.151 1.00 59.91 123 ARG A O 1
ATOM 992 N N . GLY A 1 124 ? 7.854 -15.900 -35.039 1.00 52.88 124 GLY A N 1
ATOM 993 C CA . GLY A 1 124 ? 7.238 -16.196 -36.338 1.00 52.88 124 GLY A CA 1
ATOM 994 C C . GLY A 1 124 ? 6.286 -17.398 -36.371 1.00 52.88 124 GLY A C 1
ATOM 995 O O . GLY A 1 124 ? 6.545 -18.342 -37.106 1.00 52.88 124 GLY A O 1
ATOM 996 N N . GLU A 1 125 ? 5.197 -17.369 -35.599 1.00 48.34 125 GLU A N 1
ATOM 997 C CA . GLU A 1 125 ? 3.994 -18.125 -35.957 1.00 48.34 125 GLU A CA 1
ATOM 998 C C . GLU A 1 125 ? 3.120 -17.181 -36.791 1.00 48.34 125 GLU A C 1
ATOM 1000 O O . GLU A 1 125 ? 2.494 -16.274 -36.232 1.00 48.34 125 GLU A O 1
ATOM 1005 N N . PRO A 1 126 ? 3.100 -17.316 -38.128 1.00 54.28 126 PRO A N 1
ATOM 1006 C CA . PRO A 1 126 ? 2.055 -16.709 -38.927 1.00 54.28 126 PRO A CA 1
ATOM 1007 C C . PRO A 1 126 ? 0.761 -17.492 -38.673 1.00 54.28 126 PRO A C 1
ATOM 1009 O O . PRO A 1 126 ? 0.530 -18.539 -39.268 1.00 54.28 126 PRO A O 1
ATOM 1012 N N . THR A 1 127 ? -0.097 -16.990 -37.786 1.00 55.53 127 THR A N 1
ATOM 1013 C CA . THR A 1 127 ? -1.532 -17.284 -37.894 1.00 55.53 127 THR A CA 1
ATOM 1014 C C . THR A 1 127 ? -2.118 -16.284 -38.879 1.00 55.53 127 THR A C 1
ATOM 1016 O O . THR A 1 127 ? -2.521 -15.190 -38.483 1.00 55.53 127 THR A O 1
ATOM 1019 N N . ALA A 1 128 ? -2.055 -16.649 -40.160 1.00 41.53 128 ALA A N 1
ATOM 1020 C CA . ALA A 1 128 ? -2.998 -16.349 -41.245 1.00 41.53 128 ALA A CA 1
ATOM 1021 C C . ALA A 1 128 ? -2.384 -16.801 -42.577 1.00 41.53 128 ALA A C 1
ATOM 1023 O O . ALA A 1 128 ? -1.278 -16.316 -42.907 1.00 41.53 128 ALA A O 1
#

pLDDT: mean 75.38, std 15.12, range [41.22, 89.88]

Radius of gyration: 20.19 Å; chains: 1; bounding box: 36×55×64 Å

Foldseek 3Di:
DDDPPPPPPPPPQQPPDDPDDLLNLLVVVQVVQVVVPQDWAAQVNSQVVCCVRVRCPQWDQDPVRDIGGDPSNVVSNVVPHDPQWDADPVRNTIHGDDPVVVVVVVVVVVVVVVVVVVVVVVVDDPPD